Protein AF-A0A369FJ65-F1 (afdb_monomer_lite)

Structure (mmCIF, N/CA/C/O backbone):
data_AF-A0A369FJ65-F1
#
_entry.id   AF-A0A369FJ65-F1
#
loop_
_atom_site.group_PDB
_atom_site.id
_atom_site.type_symbol
_atom_site.label_atom_id
_atom_site.label_alt_id
_atom_site.label_comp_id
_atom_site.label_asym_id
_atom_site.label_entity_id
_atom_site.label_seq_id
_atom_site.pdbx_PDB_ins_code
_atom_site.Cartn_x
_atom_site.Cartn_y
_atom_site.Cartn_z
_atom_site.occupancy
_atom_site.B_iso_or_equiv
_atom_site.auth_seq_id
_atom_site.auth_comp_id
_atom_site.auth_asym_id
_atom_site.auth_atom_id
_atom_site.pdbx_PDB_model_num
ATOM 1 N N . MET A 1 1 ? -22.146 -2.184 62.919 1.00 45.91 1 MET A N 1
ATOM 2 C CA . MET A 1 1 ? -21.429 -1.366 61.915 1.00 45.91 1 MET A CA 1
ATOM 3 C C . MET A 1 1 ? -21.792 -1.899 60.535 1.00 45.91 1 MET A C 1
ATOM 5 O O . MET A 1 1 ? -21.583 -3.081 60.309 1.00 45.91 1 MET A O 1
ATOM 9 N N . LYS A 1 2 ? -22.408 -1.096 59.656 1.00 47.22 2 LYS A N 1
ATOM 10 C CA . LYS A 1 2 ? -22.645 -1.491 58.256 1.00 47.22 2 LYS A CA 1
ATOM 11 C C . LYS A 1 2 ? -21.386 -1.148 57.463 1.00 47.22 2 LYS A C 1
ATOM 13 O O . LYS A 1 2 ? -21.033 0.023 57.367 1.00 47.22 2 LYS A O 1
ATOM 18 N N . THR A 1 3 ? -20.688 -2.153 56.954 1.00 53.25 3 THR A N 1
ATOM 19 C CA . THR A 1 3 ? -19.572 -1.965 56.028 1.00 53.25 3 THR A CA 1
ATOM 20 C C . THR A 1 3 ? -20.147 -1.491 54.695 1.00 53.25 3 THR A C 1
ATOM 22 O O . THR A 1 3 ? -20.829 -2.237 54.001 1.00 53.25 3 THR A O 1
ATOM 25 N N . SER A 1 4 ? -19.941 -0.216 54.364 1.00 57.91 4 SER A N 1
ATOM 26 C CA . SER A 1 4 ? -20.325 0.330 53.061 1.00 57.91 4 SER A CA 1
ATOM 27 C C . SER A 1 4 ? -19.390 -0.253 52.005 1.00 57.91 4 SER A C 1
ATOM 29 O O . SER A 1 4 ? -18.250 0.187 51.863 1.00 57.91 4 SER A O 1
ATOM 31 N N . THR A 1 5 ? -19.828 -1.304 51.318 1.00 70.44 5 THR A N 1
ATOM 32 C CA . THR A 1 5 ? -19.108 -1.850 50.167 1.00 70.44 5 THR A CA 1
ATOM 33 C C . THR A 1 5 ? -19.421 -0.951 48.978 1.00 70.44 5 THR A C 1
ATOM 35 O O . THR A 1 5 ? -20.558 -0.905 48.516 1.00 70.44 5 THR A O 1
ATOM 38 N N . ILE A 1 6 ? -18.436 -0.181 48.516 1.00 74.75 6 ILE A N 1
ATOM 39 C CA . ILE A 1 6 ? -18.593 0.648 47.317 1.00 74.75 6 ILE A CA 1
ATOM 40 C C . ILE A 1 6 ? -18.841 -0.304 46.134 1.00 74.75 6 ILE A C 1
ATOM 42 O O . ILE A 1 6 ? -18.011 -1.188 45.908 1.00 74.75 6 ILE A O 1
ATOM 46 N N . PRO A 1 7 ? -19.956 -0.168 45.393 1.00 77.44 7 PRO A N 1
ATOM 47 C CA . PRO A 1 7 ? -20.222 -1.023 44.245 1.00 77.44 7 PRO A CA 1
ATOM 48 C C . PRO A 1 7 ? -19.148 -0.807 43.176 1.00 77.44 7 PRO A C 1
ATOM 50 O O . PRO A 1 7 ? -18.804 0.326 42.833 1.00 77.44 7 PRO A O 1
ATOM 53 N N . THR A 1 8 ? -18.596 -1.901 42.659 1.00 84.31 8 THR A N 1
ATOM 54 C CA . THR A 1 8 ? -17.615 -1.856 41.574 1.00 84.31 8 THR A CA 1
ATOM 55 C C . THR A 1 8 ? -18.331 -1.516 40.271 1.00 84.31 8 THR A C 1
ATOM 57 O O . THR A 1 8 ? -19.264 -2.209 39.875 1.00 84.31 8 THR A O 1
ATOM 60 N N . LEU A 1 9 ? -17.908 -0.440 39.606 1.00 89.94 9 LEU A N 1
ATOM 61 C CA . LEU A 1 9 ? -18.406 -0.098 38.276 1.00 89.94 9 LEU A CA 1
ATOM 62 C C . LEU A 1 9 ? -17.740 -1.008 37.242 1.00 89.94 9 LEU A C 1
ATOM 64 O O . LEU A 1 9 ? -16.513 -1.146 37.241 1.00 89.94 9 LEU A O 1
ATOM 68 N N . LEU A 1 10 ? -18.549 -1.601 36.370 1.00 90.88 10 LEU A N 1
ATOM 69 C CA . LEU A 1 10 ? -18.122 -2.544 35.339 1.00 90.88 10 LEU A CA 1
ATOM 70 C C . LEU A 1 10 ? -18.282 -1.926 33.945 1.00 90.88 10 LEU A C 1
ATOM 72 O O . LEU A 1 10 ? -19.074 -1.001 33.753 1.00 90.88 10 LEU A O 1
ATOM 76 N N . GLY A 1 11 ? -17.502 -2.427 32.991 1.00 87.12 11 GLY A N 1
ATOM 77 C CA . GLY A 1 11 ? -17.626 -2.112 31.574 1.00 87.12 11 GLY A CA 1
ATOM 78 C C . GLY A 1 11 ? -18.871 -2.745 30.931 1.00 87.12 11 GLY A C 1
ATOM 79 O O . GLY A 1 11 ? -19.621 -3.467 31.592 1.00 87.12 11 GLY A O 1
ATOM 80 N N . PRO A 1 12 ? -19.108 -2.498 29.629 1.00 86.00 12 PRO A N 1
ATOM 81 C CA . PRO A 1 12 ? -20.280 -3.007 28.904 1.00 86.00 12 PRO A CA 1
ATOM 82 C C . PRO A 1 12 ? -20.367 -4.537 28.832 1.00 86.00 12 PRO A C 1
ATOM 84 O O . PRO A 1 12 ? -21.440 -5.080 28.590 1.00 86.00 12 PRO A O 1
ATOM 87 N N . ASP A 1 13 ? -19.245 -5.228 29.028 1.00 86.12 13 ASP A N 1
ATOM 88 C CA . ASP A 1 13 ? -19.156 -6.687 29.086 1.00 86.12 13 ASP A CA 1
ATOM 89 C C . ASP A 1 13 ? -19.561 -7.272 30.449 1.00 86.12 13 ASP A C 1
ATOM 91 O O . ASP A 1 13 ? -19.646 -8.490 30.595 1.00 86.12 13 ASP A O 1
ATOM 95 N N . GLY A 1 14 ? -19.801 -6.418 31.452 1.00 88.56 14 GLY A N 1
ATOM 96 C CA . GLY A 1 14 ? -20.162 -6.826 32.807 1.00 88.56 14 GLY A CA 1
ATOM 97 C C . GLY A 1 14 ? -19.058 -7.585 33.546 1.00 88.56 14 GLY A C 1
ATOM 98 O O .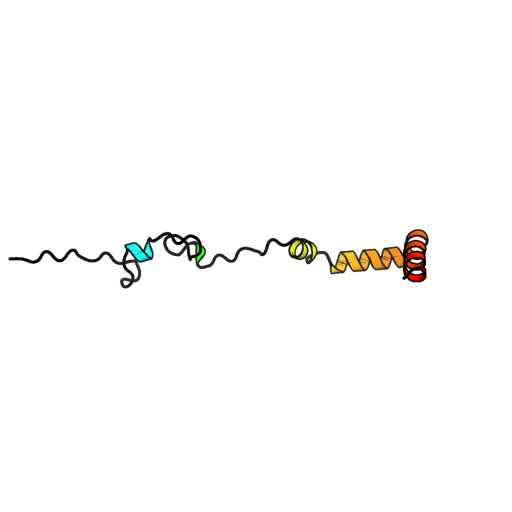 GLY A 1 14 ? -19.344 -8.197 34.572 1.00 88.56 14 GLY A O 1
ATOM 99 N N . MET A 1 15 ? -17.819 -7.572 33.046 1.00 89.31 15 MET A N 1
ATOM 100 C CA . MET A 1 15 ? -16.704 -8.338 33.612 1.00 89.31 15 MET A CA 1
ATOM 101 C C . MET A 1 15 ? -15.499 -7.453 33.928 1.00 89.31 15 MET A C 1
ATOM 103 O O . MET A 1 15 ? -14.941 -7.548 35.021 1.00 89.31 15 MET A O 1
ATOM 107 N N . THR A 1 16 ? -15.102 -6.568 33.013 1.00 85.50 16 THR A N 1
ATOM 108 C CA . THR A 1 16 ? -13.936 -5.698 33.205 1.00 85.50 16 THR A CA 1
ATOM 109 C C . THR A 1 16 ? -14.285 -4.504 34.093 1.00 85.50 16 THR A C 1
ATOM 111 O O . THR A 1 16 ? -15.368 -3.928 33.988 1.00 85.50 16 THR A O 1
ATOM 114 N N . SER A 1 17 ? -13.370 -4.086 34.974 1.00 88.50 17 SER A N 1
ATOM 115 C CA . SER A 1 17 ? -13.589 -2.878 35.780 1.00 88.50 17 SER A CA 1
ATOM 116 C C . SER A 1 17 ? -13.696 -1.637 34.884 1.00 88.50 17 SER A C 1
ATOM 118 O O . SER A 1 17 ? -12.955 -1.501 33.911 1.00 88.50 17 SER A O 1
ATOM 120 N N . LEU A 1 18 ? -14.573 -0.685 35.218 1.00 86.81 18 LEU A N 1
ATOM 121 C CA . LEU A 1 18 ? -14.769 0.519 34.398 1.00 86.81 18 LEU A CA 1
ATOM 122 C C . LEU A 1 18 ? -13.465 1.313 34.216 1.00 86.81 18 LEU A C 1
ATOM 124 O O . LEU A 1 18 ? -13.235 1.886 33.157 1.00 86.81 18 LEU A O 1
ATOM 128 N N . ARG A 1 19 ? -12.594 1.320 35.233 1.00 84.56 19 ARG A N 1
ATOM 129 C CA . ARG A 1 19 ? -11.279 1.977 35.185 1.00 84.56 19 ARG A CA 1
ATOM 130 C C . ARG A 1 19 ? -10.352 1.349 34.146 1.00 84.56 19 ARG A C 1
ATOM 132 O O . ARG A 1 19 ? -9.618 2.076 33.490 1.00 84.56 19 ARG A O 1
ATOM 139 N N . GLU A 1 20 ? -10.363 0.028 34.036 1.00 83.62 20 GLU A N 1
ATOM 140 C CA . GLU A 1 20 ? -9.553 -0.714 33.071 1.00 83.62 20 GLU A CA 1
ATOM 141 C C . GLU A 1 20 ? -10.142 -0.594 31.662 1.00 83.62 20 GLU A C 1
ATOM 143 O O . GLU A 1 20 ? -9.422 -0.276 30.722 1.00 83.62 20 GLU A O 1
ATOM 148 N N . TYR A 1 21 ? -11.466 -0.714 31.527 1.00 81.25 21 TYR A N 1
ATOM 149 C CA . TYR A 1 21 ? -12.169 -0.532 30.254 1.00 81.25 21 TYR A CA 1
ATOM 150 C C . TYR A 1 21 ? -11.981 0.877 29.654 1.00 81.25 21 TYR A C 1
ATOM 152 O O . TYR A 1 21 ? -11.763 1.035 28.453 1.00 81.25 21 TYR A O 1
ATOM 160 N N . ALA A 1 22 ? -12.068 1.913 30.493 1.00 80.38 22 ALA A N 1
ATOM 161 C CA . ALA A 1 22 ? -11.923 3.317 30.107 1.00 80.38 22 ALA A CA 1
ATOM 162 C C . ALA A 1 22 ? -10.467 3.821 30.202 1.00 80.38 22 ALA A C 1
ATOM 164 O O . ALA A 1 22 ? -10.207 5.014 30.033 1.00 80.38 22 ALA A O 1
ATOM 165 N N . GLY A 1 23 ? -9.513 2.940 30.514 1.00 78.62 23 GLY A N 1
ATOM 166 C CA . GLY A 1 23 ? -8.105 3.287 30.646 1.00 78.62 23 GLY A CA 1
ATOM 167 C C . GLY A 1 23 ? -7.491 3.651 29.296 1.00 78.62 23 GLY A C 1
ATOM 168 O O . GLY A 1 23 ? -7.623 2.918 28.317 1.00 78.62 23 GLY A O 1
ATOM 169 N N . TYR A 1 24 ? -6.789 4.783 29.229 1.00 70.94 24 TYR A N 1
ATOM 170 C CA . TYR A 1 24 ? -5.966 5.101 28.066 1.00 70.94 24 TYR A CA 1
ATOM 171 C C . TYR A 1 24 ? -4.630 4.356 28.151 1.00 70.94 24 TYR A C 1
ATOM 173 O O . TYR A 1 24 ? -3.845 4.574 29.075 1.00 70.94 24 TYR A O 1
ATOM 181 N N . HIS A 1 25 ? -4.353 3.518 27.153 1.00 72.44 25 HIS A N 1
ATOM 182 C CA . HIS A 1 25 ? -3.069 2.847 26.979 1.00 72.44 25 HIS A CA 1
ATOM 183 C C . HIS A 1 25 ? -2.455 3.294 25.649 1.00 72.44 25 HIS A C 1
ATOM 185 O O . HIS A 1 25 ? -2.967 2.945 24.589 1.00 72.44 25 HIS A O 1
ATOM 191 N N . GLY A 1 26 ? -1.356 4.056 25.704 1.00 62.94 26 GLY A N 1
ATOM 192 C CA . GLY A 1 26 ? -0.756 4.732 24.540 1.00 62.94 26 GLY A CA 1
ATOM 193 C C . GLY A 1 26 ? -0.247 3.831 23.404 1.00 62.94 26 GLY A C 1
ATOM 194 O O . GLY A 1 26 ? 0.039 4.341 22.330 1.00 62.94 26 GLY A O 1
ATOM 195 N N . GLY A 1 27 ? -0.163 2.513 23.614 1.00 66.69 27 GLY A N 1
ATOM 196 C CA . GLY A 1 27 ? 0.119 1.515 22.569 1.00 66.69 27 GLY A CA 1
ATOM 197 C C . GLY A 1 27 ? -0.913 0.382 22.500 1.00 66.69 27 GLY A C 1
ATOM 198 O O . GLY A 1 27 ? -0.641 -0.656 21.908 1.00 66.69 27 GLY A O 1
ATOM 199 N N . GLY A 1 28 ? -2.059 0.537 23.172 1.00 72.50 28 GLY A N 1
ATOM 200 C CA . GLY A 1 28 ? -3.121 -0.468 23.247 1.00 72.50 28 GLY A CA 1
ATOM 201 C C . GLY A 1 28 ? -4.294 -0.166 22.313 1.00 72.50 28 GLY A C 1
ATOM 202 O O . GLY A 1 28 ? -4.207 0.659 21.410 1.00 72.50 28 GLY A O 1
ATOM 203 N N . SER A 1 29 ? -5.444 -0.792 22.562 1.00 76.12 29 SER A N 1
ATOM 204 C CA . SER A 1 29 ? -6.655 -0.636 21.741 1.00 76.12 29 SER A CA 1
ATOM 205 C C . SER A 1 29 ? -7.343 0.740 21.834 1.00 76.12 29 SER A C 1
ATOM 207 O O . SER A 1 29 ? -8.478 0.873 21.389 1.00 76.12 29 SER A O 1
ATOM 209 N N . GLY A 1 30 ? -6.699 1.777 22.375 1.00 75.94 30 GLY A N 1
ATOM 210 C CA . GLY A 1 30 ? -7.316 3.086 22.614 1.00 75.94 30 GLY A CA 1
ATOM 211 C C . GLY A 1 30 ? -8.394 3.061 23.708 1.00 75.94 30 GLY A C 1
ATOM 212 O O . GLY A 1 30 ? -8.637 2.036 24.344 1.00 75.94 30 GLY A O 1
ATOM 213 N N . PHE A 1 31 ? -9.053 4.200 23.928 1.00 75.25 31 PHE A N 1
ATOM 214 C CA . PHE A 1 31 ? -10.147 4.317 24.898 1.00 75.25 31 PHE A CA 1
ATOM 215 C C . PHE A 1 31 ? -11.355 3.489 24.437 1.00 75.25 31 PHE A C 1
ATOM 217 O O . PHE A 1 31 ? -11.851 3.687 23.328 1.00 75.25 31 PHE A O 1
ATOM 224 N N . GLY A 1 32 ? -11.821 2.540 25.254 1.00 78.88 32 GLY A N 1
ATOM 225 C CA . GLY A 1 32 ? -12.971 1.695 24.907 1.00 78.88 32 GLY A CA 1
ATOM 226 C C . GLY A 1 32 ? -12.772 0.806 23.668 1.00 78.88 32 GLY A C 1
ATOM 227 O O . GLY A 1 32 ? -13.753 0.357 23.083 1.00 78.88 32 GLY A O 1
ATOM 228 N N . GLY A 1 33 ? -11.528 0.558 23.236 1.00 80.88 33 GLY A N 1
ATOM 229 C CA . GLY A 1 33 ? -11.235 -0.357 22.127 1.00 80.88 33 GLY A CA 1
ATOM 230 C C . GLY A 1 33 ? -11.278 0.249 20.717 1.00 80.88 33 GLY A C 1
ATOM 231 O O . GLY A 1 33 ? -11.246 -0.500 19.742 1.00 80.88 33 GLY A O 1
ATOM 232 N N . GLN A 1 34 ? -11.319 1.576 20.580 1.00 82.44 34 GLN A N 1
ATOM 233 C CA . GLN A 1 34 ? -11.382 2.282 19.288 1.00 82.44 34 GLN A CA 1
ATOM 234 C C . GLN A 1 34 ? -10.286 1.886 18.280 1.00 82.44 34 GLN A C 1
ATOM 236 O O . GLN A 1 34 ? -10.539 1.846 17.080 1.00 82.44 34 GLN A O 1
ATOM 241 N N . LEU A 1 35 ? -9.079 1.571 18.755 1.00 83.38 35 LEU A N 1
ATOM 242 C CA . LEU A 1 35 ? -7.932 1.183 17.927 1.00 83.38 35 LEU A CA 1
ATOM 243 C C . LEU A 1 35 ? -7.776 -0.337 17.796 1.00 83.38 35 LEU A C 1
ATOM 245 O O . LEU A 1 35 ? -6.826 -0.799 17.175 1.00 83.38 35 LEU A O 1
ATOM 249 N N . ARG A 1 36 ? -8.691 -1.146 18.354 1.00 82.75 36 ARG A N 1
ATOM 250 C CA . ARG A 1 36 ? -8.568 -2.617 18.360 1.00 82.75 36 ARG A CA 1
ATOM 25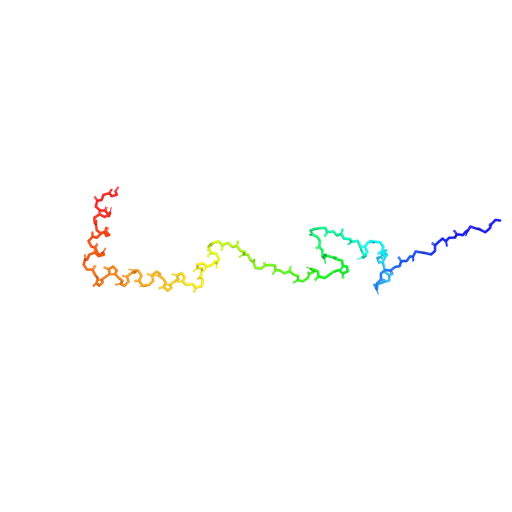1 C C . ARG A 1 36 ? -8.498 -3.228 16.957 1.00 82.75 36 ARG A C 1
ATOM 253 O O . ARG A 1 36 ? -7.887 -4.275 16.786 1.00 82.75 36 ARG A O 1
ATOM 260 N N . ALA A 1 37 ? -9.130 -2.582 15.981 1.00 84.38 37 ALA A N 1
ATOM 261 C CA . ALA A 1 37 ? -9.130 -2.991 14.577 1.00 84.38 37 ALA A CA 1
ATOM 262 C C . ALA A 1 37 ? -8.246 -2.096 13.691 1.00 84.38 37 ALA A C 1
ATOM 264 O O . ALA A 1 37 ? -8.254 -2.240 12.469 1.00 84.38 37 ALA A O 1
ATOM 265 N N . TRP A 1 38 ? -7.517 -1.144 14.278 1.00 82.50 38 TRP A N 1
ATOM 266 C CA . TRP A 1 38 ? -6.674 -0.248 13.505 1.00 82.50 38 TRP A CA 1
ATOM 267 C C . TRP A 1 38 ? -5.371 -0.952 13.132 1.00 82.50 38 TRP A C 1
ATOM 269 O O . TRP A 1 38 ? -4.549 -1.262 13.989 1.00 82.50 38 TRP A O 1
ATOM 279 N N . ASN A 1 39 ? -5.195 -1.19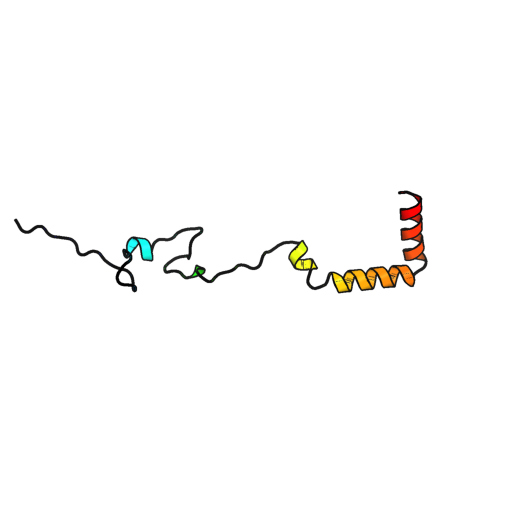9 11.835 1.00 81.06 39 ASN A N 1
ATOM 280 C CA . ASN A 1 39 ? -3.943 -1.659 11.255 1.00 81.06 39 ASN A CA 1
ATOM 281 C C . ASN A 1 39 ? -3.382 -0.524 10.386 1.00 81.06 39 ASN A C 1
ATOM 283 O O . ASN A 1 39 ? -3.868 -0.346 9.262 1.00 81.06 39 ASN A O 1
ATOM 287 N N . PRO A 1 40 ? -2.440 0.293 10.890 1.00 77.00 40 PRO A N 1
ATOM 288 C CA . PRO A 1 40 ? -1.872 1.365 10.090 1.00 77.00 40 PRO A CA 1
ATOM 289 C C . PRO A 1 40 ? -1.141 0.769 8.877 1.00 77.00 40 PRO A C 1
ATOM 291 O O . PRO A 1 40 ? -0.421 -0.223 9.025 1.00 77.00 40 PRO A O 1
ATOM 294 N N . PRO A 1 41 ? -1.305 1.340 7.671 1.00 75.56 41 PRO A N 1
ATOM 295 C CA . PRO A 1 41 ? -0.468 0.956 6.546 1.00 75.56 41 PRO A CA 1
ATOM 296 C C . PRO A 1 41 ? 0.997 1.234 6.899 1.00 75.56 41 PRO A C 1
ATOM 298 O O . PRO A 1 41 ? 1.319 2.264 7.488 1.00 75.56 41 PRO A O 1
ATOM 301 N N . GLY A 1 42 ? 1.887 0.301 6.560 1.00 75.06 42 GLY A N 1
ATOM 302 C CA . GLY A 1 42 ? 3.319 0.505 6.741 1.00 75.06 42 GLY A CA 1
ATOM 303 C C . GLY A 1 42 ? 3.802 1.632 5.833 1.00 75.06 42 GLY A C 1
ATOM 304 O O . GLY A 1 42 ? 3.870 1.459 4.618 1.00 75.06 42 GLY A O 1
ATOM 305 N N . GLU A 1 43 ? 4.135 2.781 6.411 1.00 72.62 43 GLU A N 1
ATOM 306 C CA . GLU A 1 43 ? 4.756 3.892 5.692 1.00 72.62 43 GLU A CA 1
ATOM 307 C C . GLU A 1 43 ? 6.265 3.639 5.581 1.00 72.62 43 GLU A C 1
ATOM 309 O O . GLU A 1 43 ? 7.057 4.089 6.407 1.00 72.62 43 GLU A O 1
ATOM 314 N N . SER A 1 44 ? 6.675 2.873 4.568 1.00 81.94 44 SER A N 1
ATOM 315 C CA . SE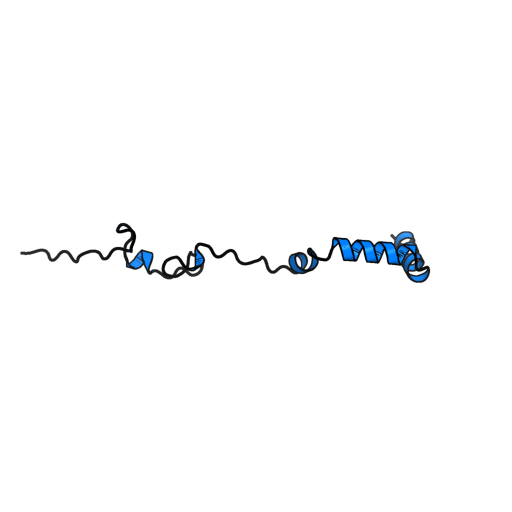R A 1 44 ? 8.080 2.773 4.165 1.00 81.94 44 SER A CA 1
ATOM 316 C C . SER A 1 44 ? 8.277 3.311 2.750 1.00 81.94 44 SER A C 1
ATOM 318 O O . SER A 1 44 ? 7.372 3.266 1.914 1.00 81.94 44 SER A O 1
ATOM 320 N N . VAL A 1 45 ? 9.481 3.820 2.470 1.00 74.69 45 VAL A N 1
ATOM 321 C CA . VAL A 1 45 ? 9.865 4.273 1.122 1.00 74.69 45 VAL A CA 1
ATOM 322 C C . VAL A 1 45 ? 9.689 3.135 0.115 1.00 74.69 45 VAL A C 1
ATOM 324 O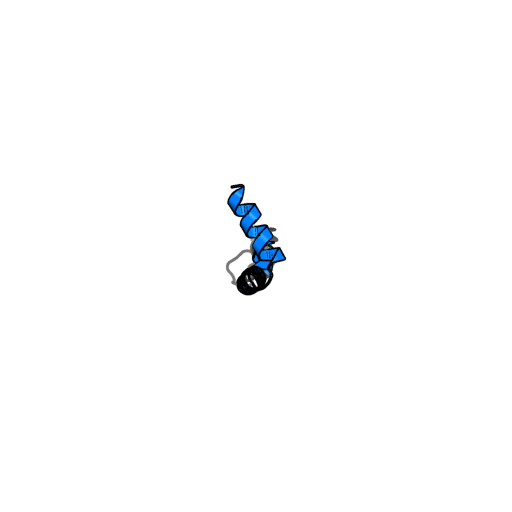 O . VAL A 1 45 ? 9.127 3.344 -0.957 1.00 74.69 45 VAL A O 1
ATOM 327 N N . ASP A 1 46 ? 10.066 1.914 0.496 1.00 79.12 46 ASP A N 1
ATOM 328 C CA . ASP A 1 46 ? 9.896 0.728 -0.342 1.00 79.12 46 ASP A CA 1
ATOM 329 C C . ASP A 1 46 ? 8.415 0.4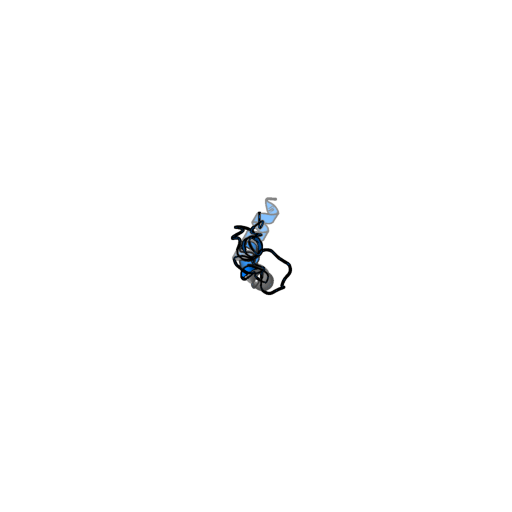39 -0.620 1.00 79.12 46 ASP A C 1
ATOM 331 O O . ASP A 1 46 ? 8.043 0.202 -1.770 1.00 79.12 46 ASP A O 1
ATOM 335 N N . ALA A 1 47 ? 7.542 0.536 0.393 1.00 79.00 47 ALA A N 1
ATOM 336 C CA . ALA A 1 47 ? 6.101 0.322 0.240 1.00 79.00 47 ALA A CA 1
ATOM 337 C C . ALA A 1 47 ? 5.455 1.314 -0.743 1.00 79.00 47 ALA A C 1
ATOM 339 O O . ALA A 1 47 ? 4.510 0.950 -1.443 1.00 79.00 47 ALA A O 1
ATOM 340 N N . ALA A 1 48 ? 5.992 2.533 -0.857 1.00 79.88 48 ALA A N 1
ATOM 341 C CA . ALA A 1 48 ? 5.548 3.517 -1.844 1.00 79.88 48 ALA A CA 1
ATOM 342 C C . ALA A 1 48 ? 5.988 3.176 -3.283 1.00 79.88 48 ALA A C 1
ATOM 344 O O . ALA A 1 48 ? 5.320 3.564 -4.245 1.00 79.88 48 ALA A O 1
ATOM 345 N N . LEU A 1 49 ? 7.092 2.439 -3.449 1.00 82.50 49 LEU A N 1
ATOM 346 C CA . LEU A 1 49 ? 7.631 2.047 -4.755 1.00 82.50 49 LEU A CA 1
ATOM 347 C C . LEU A 1 49 ? 6.998 0.759 -5.296 1.00 82.50 49 LEU A C 1
ATOM 349 O O . LEU A 1 49 ? 6.832 0.628 -6.513 1.00 82.50 49 LEU A O 1
ATOM 353 N N . LEU A 1 50 ? 6.595 -0.165 -4.415 1.00 84.50 50 LEU A N 1
ATOM 354 C CA . LEU A 1 50 ? 6.023 -1.469 -4.781 1.00 84.50 50 LEU A CA 1
ATOM 355 C C . LEU A 1 50 ? 4.903 -1.411 -5.839 1.00 84.50 50 LEU A C 1
ATOM 357 O O . LEU A 1 50 ? 4.975 -2.195 -6.788 1.00 84.50 50 LEU A O 1
ATOM 361 N N . PRO A 1 51 ? 3.911 -0.494 -5.777 1.00 87.31 51 PRO A N 1
ATOM 362 C CA . PRO A 1 51 ? 2.819 -0.458 -6.755 1.00 87.31 51 PRO A CA 1
ATOM 363 C C . PRO A 1 51 ? 3.281 -0.248 -8.201 1.00 87.31 51 PRO A C 1
ATOM 365 O O . PRO A 1 51 ? 2.589 -0.634 -9.142 1.00 87.31 51 PRO A O 1
ATOM 368 N N . ASN A 1 52 ? 4.446 0.375 -8.390 1.00 90.31 52 ASN A N 1
ATOM 369 C CA . ASN A 1 52 ? 4.971 0.727 -9.705 1.00 90.31 52 ASN A CA 1
ATOM 370 C C . ASN A 1 52 ? 6.272 -0.001 -10.054 1.00 90.31 52 ASN A C 1
ATOM 372 O O . ASN A 1 52 ? 6.738 0.143 -11.183 1.00 90.31 52 ASN A O 1
ATOM 376 N N . PHE A 1 53 ? 6.841 -0.786 -9.137 1.00 89.88 53 PHE A N 1
ATOM 377 C CA . PHE A 1 53 ? 8.186 -1.346 -9.267 1.00 89.88 53 PHE A CA 1
ATOM 378 C C . PHE A 1 53 ? 8.361 -2.186 -10.538 1.00 89.88 53 PHE A C 1
ATOM 380 O O . PHE A 1 53 ? 9.209 -1.884 -11.375 1.00 89.88 53 PHE A O 1
ATOM 387 N N . THR A 1 54 ? 7.488 -3.175 -10.759 1.00 93.12 54 THR A N 1
ATOM 388 C CA . THR A 1 54 ? 7.533 -4.036 -11.955 1.00 93.12 54 THR A CA 1
ATOM 389 C C . THR A 1 54 ? 7.412 -3.233 -13.251 1.00 93.12 54 THR A C 1
ATOM 391 O O . THR A 1 54 ? 8.116 -3.498 -14.222 1.00 93.12 54 THR A O 1
ATOM 394 N N . ARG A 1 55 ? 6.540 -2.217 -13.270 1.00 93.81 55 ARG A N 1
ATOM 395 C CA . ARG A 1 55 ? 6.341 -1.347 -14.437 1.00 93.81 55 ARG A CA 1
ATOM 396 C C . ARG A 1 55 ? 7.555 -0.451 -14.683 1.00 93.81 55 ARG A C 1
ATOM 398 O O . ARG A 1 55 ? 7.916 -0.232 -15.835 1.00 93.81 55 ARG A O 1
ATOM 405 N N . GLY A 1 56 ? 8.154 0.082 -13.620 1.00 93.81 56 GLY A N 1
ATOM 406 C CA . GLY A 1 56 ? 9.371 0.886 -13.679 1.00 93.81 56 GLY A CA 1
ATOM 407 C C . GLY A 1 56 ? 10.534 0.091 -14.261 1.00 93.81 56 GLY A C 1
ATOM 408 O O . GLY A 1 56 ? 11.149 0.548 -15.220 1.00 93.81 56 GLY A O 1
ATOM 409 N N . ASN A 1 57 ? 10.751 -1.130 -13.766 1.00 93.25 57 ASN A N 1
ATOM 410 C CA . ASN A 1 57 ? 11.805 -2.014 -14.266 1.00 93.25 57 ASN A CA 1
ATOM 411 C C . ASN A 1 57 ? 11.596 -2.371 -15.738 1.00 93.25 57 ASN A C 1
ATOM 413 O O . ASN A 1 57 ? 12.515 -2.222 -16.532 1.00 93.25 57 ASN A O 1
ATOM 417 N N . ALA A 1 58 ? 10.371 -2.730 -16.136 1.00 94.50 58 ALA A N 1
ATOM 418 C CA . ALA A 1 58 ? 10.078 -3.025 -17.537 1.00 94.50 58 ALA A CA 1
ATOM 419 C C . ALA A 1 58 ? 10.369 -1.829 -18.464 1.00 94.50 58 ALA A C 1
ATOM 421 O O . ALA A 1 58 ? 10.882 -2.013 -19.563 1.00 94.50 58 ALA A O 1
ATOM 422 N N . ARG A 1 59 ? 10.078 -0.597 -18.020 1.00 94.38 59 ARG A N 1
ATOM 423 C CA . ARG A 1 59 ? 10.399 0.626 -18.776 1.00 94.38 59 ARG A CA 1
ATOM 424 C C . ARG A 1 59 ? 11.899 0.907 -18.831 1.00 94.38 59 ARG A C 1
ATOM 426 O O . ARG A 1 59 ? 12.372 1.401 -19.847 1.00 94.38 59 ARG A O 1
ATOM 433 N N . ALA A 1 60 ? 12.632 0.625 -17.756 1.00 93.75 60 ALA A N 1
ATOM 434 C CA . ALA A 1 60 ? 14.083 0.769 -17.728 1.00 93.75 60 ALA A CA 1
ATOM 435 C C . ALA A 1 60 ? 14.759 -0.243 -18.669 1.00 93.75 60 ALA A C 1
ATOM 437 O O . ALA A 1 60 ? 15.594 0.149 -19.480 1.00 93.75 60 ALA A O 1
ATOM 438 N N . ASP A 1 61 ? 14.334 -1.507 -18.635 1.00 94.19 61 ASP A N 1
ATOM 439 C CA . ASP A 1 61 ? 14.818 -2.552 -19.543 1.00 94.19 61 ASP A CA 1
ATOM 440 C C . ASP A 1 61 ? 14.534 -2.202 -21.008 1.00 94.19 61 ASP A C 1
ATOM 442 O O . ASP A 1 61 ? 15.392 -2.365 -21.877 1.00 94.19 61 ASP A O 1
ATOM 446 N N . ASP A 1 62 ? 13.330 -1.700 -21.285 1.00 94.69 62 ASP A N 1
ATOM 447 C CA . ASP A 1 62 ? 12.927 -1.273 -22.623 1.00 94.69 62 ASP A CA 1
ATOM 448 C C . ASP A 1 62 ? 13.754 -0.074 -23.118 1.00 94.69 62 ASP A C 1
ATOM 450 O O . ASP A 1 62 ? 14.221 -0.061 -24.258 1.00 94.69 62 ASP A O 1
ATOM 454 N N . LEU A 1 63 ? 14.024 0.902 -22.241 1.00 95.00 63 LEU A N 1
ATOM 455 C CA . LEU A 1 63 ? 14.899 2.033 -22.548 1.00 95.00 63 LEU A CA 1
ATOM 456 C C . LEU A 1 63 ? 16.313 1.568 -22.916 1.00 95.00 63 LEU A C 1
ATOM 458 O O . LEU A 1 63 ? 16.866 2.033 -23.910 1.00 95.00 63 LEU A O 1
ATOM 462 N N . VAL A 1 64 ? 16.893 0.651 -22.139 1.00 95.06 64 VAL A N 1
ATOM 463 C CA . VAL A 1 64 ? 18.251 0.143 -22.382 1.00 95.06 64 VAL A CA 1
ATOM 464 C C . VAL A 1 64 ? 18.339 -0.592 -23.720 1.00 95.06 64 VAL A C 1
ATOM 466 O O . VAL A 1 64 ? 19.317 -0.420 -24.438 1.00 95.06 64 VAL A O 1
ATOM 469 N N . ARG A 1 65 ? 17.319 -1.369 -24.104 1.00 94.81 65 ARG A N 1
ATOM 470 C CA . ARG A 1 65 ? 17.326 -2.122 -25.372 1.00 94.81 65 ARG A CA 1
ATOM 471 C C . ARG A 1 65 ? 17.161 -1.241 -26.610 1.00 94.81 65 ARG A C 1
ATOM 473 O O . ARG A 1 65 ? 17.693 -1.582 -27.662 1.00 94.81 65 ARG A O 1
ATOM 480 N N . ASN A 1 66 ? 16.436 -0.129 -26.491 1.00 95.44 66 ASN A N 1
ATOM 481 C CA . ASN A 1 66 ? 16.024 0.680 -27.643 1.00 95.44 66 ASN A CA 1
ATOM 482 C C . ASN A 1 66 ? 16.764 2.019 -27.778 1.00 95.44 66 ASN A C 1
ATOM 484 O O . ASN A 1 66 ? 16.546 2.743 -28.749 1.00 95.44 66 ASN A O 1
ATOM 488 N N . ASN A 1 67 ? 17.631 2.378 -26.830 1.00 95.75 67 ASN A N 1
ATOM 489 C CA . ASN A 1 67 ? 18.375 3.634 -26.859 1.00 95.75 67 ASN A CA 1
ATOM 490 C C . ASN A 1 67 ? 19.881 3.380 -26.760 1.00 95.75 67 ASN A C 1
ATOM 492 O O . ASN A 1 67 ? 20.387 3.012 -25.703 1.00 95.75 67 ASN A O 1
ATOM 496 N N . GLY A 1 68 ? 20.610 3.659 -27.846 1.00 91.12 68 GLY A N 1
ATOM 497 C CA . GLY A 1 68 ? 22.060 3.457 -27.916 1.00 91.12 68 GLY A CA 1
ATOM 498 C C . GLY A 1 68 ? 22.859 4.232 -26.862 1.00 91.12 68 GLY A C 1
ATOM 499 O O . GLY A 1 68 ? 23.880 3.739 -26.400 1.00 91.12 68 GLY A O 1
ATOM 500 N N . TYR A 1 69 ? 22.389 5.402 -26.413 1.00 95.56 69 TYR A N 1
ATOM 501 C CA . TYR A 1 69 ? 23.041 6.139 -25.324 1.00 95.56 69 TYR A CA 1
ATOM 502 C C . TYR A 1 69 ? 22.887 5.410 -23.981 1.00 95.56 69 TYR A C 1
ATOM 504 O O . TYR A 1 69 ? 23.860 5.251 -23.246 1.00 95.56 69 TYR A O 1
ATOM 512 N N . ALA A 1 70 ? 21.677 4.924 -23.680 1.00 92.00 70 ALA A N 1
ATOM 513 C CA . ALA A 1 70 ? 21.410 4.159 -22.463 1.00 92.00 70 ALA A CA 1
ATOM 514 C C . ALA A 1 70 ? 22.127 2.798 -22.481 1.00 92.00 70 ALA A C 1
ATOM 516 O O . ALA A 1 70 ? 22.740 2.419 -21.487 1.00 92.00 70 ALA A O 1
ATOM 517 N N . ALA A 1 71 ? 22.113 2.102 -23.621 1.00 93.69 71 ALA A N 1
ATOM 518 C CA . ALA A 1 71 ? 22.829 0.844 -23.821 1.00 93.69 71 ALA A CA 1
ATOM 519 C C . ALA A 1 71 ? 24.338 1.003 -23.588 1.00 93.69 71 ALA A C 1
ATOM 521 O O . ALA A 1 71 ? 24.930 0.247 -22.819 1.00 93.69 71 ALA A O 1
ATOM 522 N N . ASN A 1 72 ? 24.948 2.031 -24.188 1.00 92.69 72 ASN A N 1
ATOM 523 C CA . ASN A 1 72 ? 26.375 2.306 -24.029 1.00 92.69 72 ASN A CA 1
ATOM 524 C C . ASN A 1 72 ? 26.739 2.647 -22.579 1.00 92.69 72 ASN A C 1
ATOM 526 O O . ASN A 1 72 ? 27.789 2.225 -22.107 1.00 92.69 72 ASN A O 1
ATOM 530 N N . ALA A 1 73 ? 25.883 3.372 -21.851 1.00 89.81 73 ALA A N 1
ATOM 531 C CA . ALA A 1 73 ? 26.122 3.673 -20.440 1.00 89.81 73 ALA A CA 1
ATOM 532 C C . ALA A 1 73 ? 26.141 2.406 -19.562 1.00 89.81 73 ALA A C 1
ATOM 534 O O . ALA A 1 73 ? 26.982 2.298 -18.671 1.00 89.81 73 ALA A O 1
ATOM 535 N N . ILE A 1 74 ? 25.258 1.436 -19.829 1.00 90.31 74 ILE A N 1
ATOM 536 C CA . ILE A 1 74 ? 25.255 0.140 -19.132 1.00 90.31 74 ILE A CA 1
ATOM 537 C C . ILE A 1 74 ? 26.486 -0.690 -19.502 1.00 90.31 74 ILE A C 1
ATOM 539 O O . ILE A 1 74 ? 27.119 -1.250 -18.610 1.00 90.31 74 ILE A O 1
ATOM 543 N N . GLN A 1 75 ? 26.856 -0.737 -20.784 1.00 87.94 75 GLN A N 1
ATOM 544 C CA . GLN A 1 75 ? 28.044 -1.462 -21.239 1.00 87.94 75 GLN A CA 1
ATOM 545 C C . GLN A 1 75 ? 29.317 -0.913 -20.584 1.00 87.94 75 GLN A C 1
ATOM 547 O O . GLN A 1 75 ? 30.074 -1.664 -19.980 1.00 87.94 75 GLN A O 1
ATOM 552 N N . LEU A 1 76 ? 29.501 0.411 -20.611 1.00 91.75 76 LEU A N 1
ATOM 553 C CA . LEU A 1 76 ? 30.628 1.073 -19.952 1.00 91.75 76 LEU A CA 1
ATOM 554 C C . LEU A 1 76 ? 30.641 0.840 -18.442 1.00 91.75 76 LEU A C 1
ATOM 556 O O . LEU A 1 76 ? 31.707 0.818 -17.839 1.00 91.75 76 LEU A O 1
ATOM 560 N N . HIS A 1 77 ? 29.477 0.713 -17.806 1.00 89.88 77 HIS A N 1
ATOM 561 C CA . HIS A 1 77 ? 29.426 0.344 -16.400 1.00 89.88 77 HIS A CA 1
ATOM 562 C C . HIS A 1 77 ? 29.938 -1.086 -16.193 1.00 89.88 77 HIS A C 1
ATOM 564 O O . HIS A 1 77 ? 30.816 -1.264 -15.361 1.00 89.88 77 HIS A O 1
ATOM 570 N N . GLN A 1 78 ? 29.450 -2.066 -16.965 1.00 88.44 78 GLN A N 1
ATOM 571 C CA . GLN A 1 78 ? 29.854 -3.478 -16.873 1.00 88.44 78 GLN A CA 1
ATOM 572 C C . GLN A 1 78 ? 31.343 -3.701 -17.144 1.00 88.44 78 GLN A C 1
ATOM 574 O O . GLN A 1 78 ? 31.972 -4.471 -16.428 1.00 88.44 78 GLN A O 1
ATOM 579 N N . ASP A 1 79 ? 31.906 -3.009 -18.136 1.00 88.62 79 ASP A N 1
ATOM 580 C CA . ASP A 1 79 ? 33.322 -3.123 -18.508 1.00 88.62 79 ASP A CA 1
ATOM 581 C C . ASP A 1 79 ? 34.275 -2.624 -17.395 1.00 88.62 79 ASP A C 1
ATOM 583 O O . ASP A 1 79 ? 35.478 -2.881 -17.446 1.00 88.62 79 ASP A O 1
ATOM 587 N N . HIS A 1 80 ? 33.748 -1.905 -16.395 1.00 84.38 80 HIS A N 1
ATOM 588 C CA . HIS A 1 80 ? 34.496 -1.330 -15.273 1.00 84.38 80 HIS A CA 1
ATOM 589 C C . HIS A 1 80 ? 34.159 -1.946 -13.898 1.00 84.38 80 HIS A C 1
ATOM 591 O O . HIS A 1 80 ? 34.604 -1.402 -12.882 1.00 84.38 80 HIS A O 1
ATOM 597 N N . ILE A 1 81 ? 33.372 -3.031 -13.841 1.00 72.12 81 ILE A N 1
ATOM 598 C CA . ILE A 1 81 ? 33.143 -3.836 -12.618 1.00 72.12 81 ILE A CA 1
ATOM 599 C C . ILE A 1 81 ? 34.204 -4.933 -12.529 1.00 72.12 81 ILE A C 1
ATOM 601 O O . ILE A 1 81 ? 34.737 -5.130 -11.413 1.00 72.12 81 ILE A O 1
#

Foldseek 3Di:
DDDPDDDFDADPVRPHGPCVQQPADPPDCGGNNVNVVPDDPDPDPVVVCVVCVVVVVVVLVVCCVPPPVNVVVVVVVVVVD

Radius of gyration: 30.23 Å; chains: 1; bounding box: 57×14×90 Å

Sequence (81 aa):
MKTSTIPTLLGPDGMTSLREYAGYHGGGSGFGGQLRAWNPPGESVDAALLPNFTRGNARADDLVRNNGYAANAIQLHQDHI

Secondary structure (DSSP, 8-state):
-----PPPPB-TTSSSBHHHHT---TTTT-GGGTTTT-------HHHHHHHHHHHHHHHHHHHHHH-HHHHHHHHHHHTT-

InterPro domains:
  IPR006429 Phage portal protein, lambda family [PF05136] (32-81)

pLDDT: mean 83.05, std 10.67, range [45.91, 95.75]

Organism: Escherichia coli (NCBI:txid562)